Protein AF-A0A661EX88-F1 (afdb_monomer_lite)

Structure (mmCIF, N/CA/C/O backbone):
data_AF-A0A661EX88-F1
#
_entry.id   AF-A0A661EX88-F1
#
loop_
_atom_site.group_PDB
_atom_site.id
_atom_site.type_symbol
_atom_site.label_atom_id
_atom_site.label_alt_id
_atom_site.label_comp_id
_atom_site.label_asym_id
_atom_site.label_entity_id
_atom_site.label_seq_id
_atom_site.pdbx_PDB_ins_code
_atom_site.Cartn_x
_atom_site.Cartn_y
_atom_site.Cartn_z
_atom_site.occupancy
_atom_site.B_iso_or_equiv
_atom_site.auth_seq_id
_atom_site.auth_comp_id
_atom_site.auth_asym_id
_atom_site.auth_atom_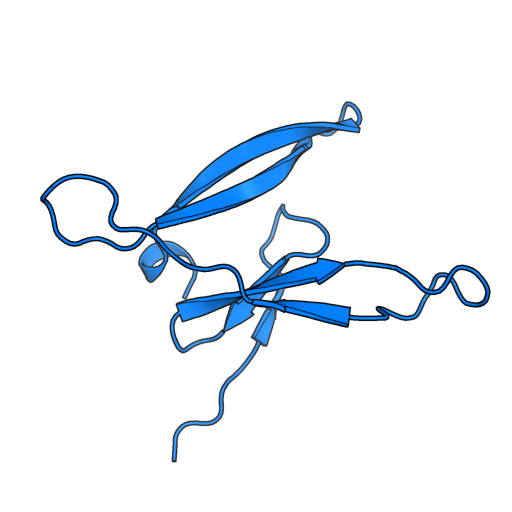id
_atom_site.pdbx_PDB_model_num
ATOM 1 N N . MET A 1 1 ? -15.976 -9.511 16.629 1.00 57.34 1 MET A N 1
ATOM 2 C CA . MET A 1 1 ? -14.604 -9.045 16.324 1.00 57.34 1 MET A CA 1
ATOM 3 C C . MET A 1 1 ? -14.432 -9.068 14.812 1.00 57.34 1 MET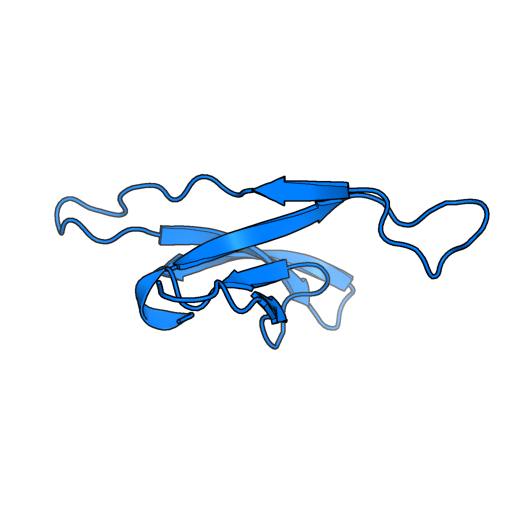 A C 1
ATOM 5 O O . MET A 1 1 ? -14.661 -10.116 14.222 1.00 57.34 1 MET A O 1
ATOM 9 N N . ALA A 1 2 ? -14.142 -7.935 14.168 1.00 73.25 2 ALA A N 1
ATOM 10 C CA . ALA A 1 2 ? -13.960 -7.895 12.715 1.00 73.25 2 ALA A CA 1
ATOM 11 C C . ALA A 1 2 ? -12.626 -8.562 12.344 1.00 73.25 2 ALA A C 1
ATOM 13 O O . ALA A 1 2 ? -11.584 -8.201 12.886 1.00 73.25 2 ALA A O 1
ATOM 14 N N . LYS A 1 3 ? -12.660 -9.557 11.452 1.00 82.69 3 LYS A N 1
ATOM 15 C CA . LYS A 1 3 ? -11.451 -10.208 10.934 1.00 82.69 3 LYS A CA 1
ATOM 16 C C . LYS A 1 3 ? -10.823 -9.303 9.876 1.00 82.69 3 LYS A C 1
ATOM 18 O O . LYS A 1 3 ? -11.520 -8.838 8.975 1.00 82.69 3 LYS A O 1
ATOM 23 N N . GLU A 1 4 ? -9.522 -9.060 9.987 1.00 87.00 4 GLU A N 1
ATOM 24 C CA . GLU A 1 4 ? -8.783 -8.298 8.984 1.00 87.00 4 GLU A CA 1
ATOM 25 C C . GLU A 1 4 ? -8.580 -9.161 7.727 1.00 87.00 4 GLU A C 1
ATOM 27 O O . GLU A 1 4 ? -8.008 -10.253 7.790 1.00 87.00 4 GLU A O 1
ATOM 32 N N . ILE A 1 5 ? -9.096 -8.693 6.590 1.00 89.38 5 ILE A N 1
ATOM 33 C CA . ILE A 1 5 ? -9.026 -9.371 5.292 1.00 89.38 5 ILE A CA 1
ATOM 34 C C . ILE A 1 5 ? -8.078 -8.584 4.404 1.00 89.38 5 ILE A C 1
ATOM 36 O O . ILE A 1 5 ? -8.363 -7.434 4.083 1.00 89.38 5 ILE A O 1
ATOM 40 N N . TRP A 1 6 ? -6.991 -9.223 3.981 1.00 89.62 6 TRP A N 1
ATOM 41 C CA . TRP A 1 6 ? -5.992 -8.649 3.085 1.00 89.62 6 TRP A CA 1
ATOM 42 C C . TRP A 1 6 ? -6.285 -9.031 1.633 1.00 89.62 6 TRP A C 1
ATOM 44 O O . TRP A 1 6 ? -6.544 -10.197 1.340 1.00 89.62 6 TRP A O 1
ATOM 54 N N . LYS A 1 7 ? -6.231 -8.049 0.733 1.00 89.06 7 LYS A N 1
ATOM 55 C CA . LYS A 1 7 ? -6.428 -8.204 -0.712 1.00 89.06 7 LYS A CA 1
ATOM 56 C C . LYS A 1 7 ? -5.279 -7.548 -1.469 1.00 89.06 7 LYS A C 1
ATOM 58 O O . LYS A 1 7 ? -4.776 -6.506 -1.050 1.00 89.06 7 LYS A O 1
ATOM 63 N N . ASP A 1 8 ? -4.883 -8.131 -2.592 1.00 88.94 8 ASP A N 1
ATOM 64 C CA . ASP A 1 8 ? -3.899 -7.533 -3.494 1.00 88.94 8 ASP A CA 1
ATOM 65 C C . ASP A 1 8 ? -4.465 -6.298 -4.201 1.00 88.94 8 ASP A C 1
ATOM 67 O O . ASP A 1 8 ? -5.617 -6.278 -4.643 1.00 88.94 8 ASP A O 1
ATOM 71 N N . ILE A 1 9 ? -3.647 -5.250 -4.314 1.00 86.88 9 ILE A N 1
ATOM 72 C CA . ILE A 1 9 ? -4.050 -4.010 -4.979 1.00 86.88 9 ILE A CA 1
ATOM 73 C C . ILE A 1 9 ? -3.820 -4.167 -6.484 1.00 86.88 9 ILE A C 1
ATOM 75 O O . ILE A 1 9 ? -2.685 -4.266 -6.953 1.00 86.88 9 ILE A O 1
ATOM 79 N N . LYS A 1 10 ? -4.904 -4.159 -7.268 1.00 82.44 10 LYS A N 1
ATOM 80 C CA . LYS A 1 10 ? -4.834 -4.290 -8.730 1.00 82.44 10 LYS A CA 1
ATOM 81 C C . LYS A 1 10 ? -3.920 -3.211 -9.328 1.00 82.44 10 LYS A C 1
ATOM 83 O O . LYS A 1 10 ? -4.100 -2.024 -9.067 1.00 82.44 10 LYS A O 1
ATOM 88 N N . GLY A 1 11 ? -2.950 -3.638 -10.135 1.00 80.50 11 GLY A N 1
ATOM 89 C CA . GLY A 1 11 ? -1.953 -2.765 -10.766 1.00 80.50 11 GLY A CA 1
ATOM 90 C C . GLY A 1 11 ? -0.668 -2.560 -9.955 1.00 80.50 11 GLY A C 1
ATOM 91 O O . GLY A 1 11 ? 0.323 -2.120 -10.524 1.00 80.50 11 GLY A O 1
ATOM 92 N N . TYR A 1 12 ? -0.624 -2.941 -8.674 1.00 83.88 12 TYR A N 1
ATOM 93 C CA . TYR A 1 12 ? 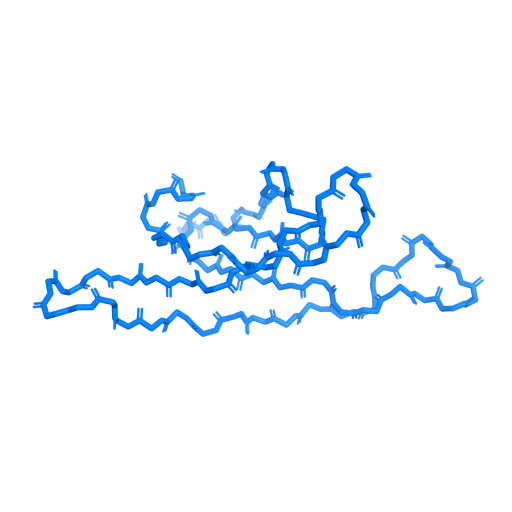0.566 -2.798 -7.831 1.00 83.88 12 TYR A CA 1
ATOM 94 C C . TYR A 1 12 ? 1.108 -4.171 -7.437 1.00 83.88 12 TYR A C 1
ATOM 96 O O . TYR A 1 12 ? 0.525 -4.882 -6.618 1.00 83.88 12 TYR A O 1
ATOM 104 N N . LYS A 1 13 ? 2.249 -4.562 -8.010 1.00 80.44 13 LYS A N 1
ATOM 105 C CA . LYS A 1 13 ? 2.896 -5.829 -7.654 1.00 80.44 13 LYS A CA 1
ATOM 106 C C . LYS A 1 13 ? 3.495 -5.735 -6.254 1.00 80.44 13 LYS A C 1
ATOM 108 O O . LYS A 1 13 ? 4.305 -4.856 -5.980 1.00 80.44 13 LYS A O 1
ATOM 113 N N . GLY A 1 14 ? 3.101 -6.665 -5.389 1.00 83.12 14 GLY A N 1
ATOM 114 C CA . GLY A 1 14 ? 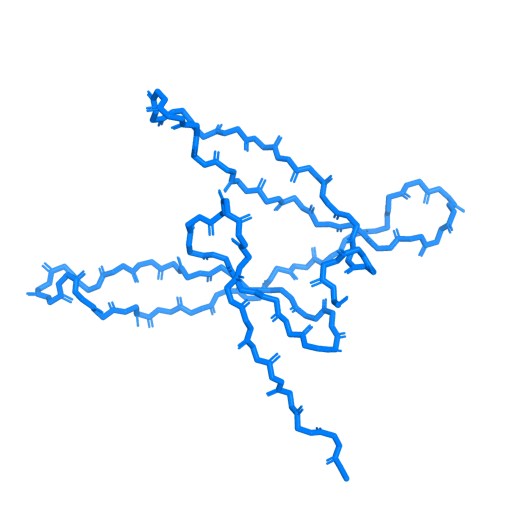3.641 -6.771 -4.037 1.00 83.12 14 GLY A CA 1
ATOM 115 C C . GLY A 1 14 ? 3.050 -5.788 -3.028 1.00 83.12 14 GLY A C 1
ATOM 116 O O . GLY A 1 14 ? 3.667 -5.539 -1.997 1.00 83.12 14 GLY A O 1
ATOM 117 N N . TYR A 1 15 ? 1.868 -5.227 -3.293 1.00 88.81 15 TYR A N 1
ATOM 118 C CA . TYR A 1 15 ? 1.147 -4.402 -2.326 1.00 88.81 15 TYR A CA 1
ATOM 119 C C . TYR A 1 15 ? -0.223 -4.993 -2.013 1.00 88.81 15 TYR A C 1
ATOM 121 O O . TYR A 1 15 ? -0.964 -5.393 -2.910 1.00 88.81 15 TYR A O 1
ATOM 129 N N . GLN A 1 16 ? -0.568 -4.998 -0.727 1.00 89.31 16 GLN A N 1
ATOM 130 C CA . GLN A 1 16 ? -1.846 -5.493 -0.230 1.00 89.31 16 GLN A CA 1
ATOM 131 C C . GLN A 1 16 ? -2.507 -4.467 0.682 1.00 89.31 16 GLN A C 1
ATOM 133 O O . GLN A 1 16 ? -1.830 -3.774 1.445 1.00 89.31 16 GLN A O 1
ATOM 138 N N . VAL A 1 17 ? -3.833 -4.405 0.618 1.00 90.62 17 VAL A N 1
ATOM 139 C CA . VAL A 1 17 ? -4.689 -3.559 1.451 1.00 90.62 17 VAL A CA 1
ATOM 140 C C . VAL A 1 17 ? -5.624 -4.428 2.280 1.00 90.62 17 VAL A C 1
ATOM 142 O O . VAL A 1 17 ? -6.131 -5.446 1.811 1.00 90.62 17 VAL A O 1
ATOM 145 N N . SER A 1 18 ? -5.823 -4.046 3.533 1.00 90.50 18 SER A N 1
ATOM 146 C CA . SER A 1 18 ? -6.799 -4.669 4.416 1.00 90.50 18 SER A CA 1
ATOM 147 C C . SER A 1 18 ? -8.144 -3.953 4.347 1.00 90.50 18 SER A C 1
ATOM 149 O O . SER A 1 18 ? -8.201 -2.745 4.118 1.00 90.50 18 SER A O 1
ATOM 151 N N . ASN A 1 19 ? -9.225 -4.659 4.670 1.00 88.38 19 ASN A N 1
ATOM 152 C CA . ASN A 1 19 ? -10.548 -4.056 4.872 1.00 88.38 19 ASN A CA 1
ATOM 153 C C . ASN A 1 19 ? -10.606 -2.999 6.001 1.00 88.38 19 ASN A C 1
ATOM 155 O O . ASN A 1 19 ? -11.632 -2.348 6.166 1.00 88.38 19 ASN A O 1
ATOM 159 N N . LEU A 1 20 ? -9.539 -2.840 6.793 1.00 86.94 20 LEU A N 1
ATOM 160 C CA . LEU A 1 20 ? -9.408 -1.820 7.838 1.00 86.94 20 LEU A CA 1
ATOM 161 C C . LEU A 1 20 ? -8.584 -0.601 7.385 1.00 86.94 20 LEU A C 1
ATOM 163 O O . LEU A 1 20 ? -8.342 0.307 8.175 1.00 86.94 20 LEU A O 1
ATOM 167 N N . GLY A 1 21 ? -8.129 -0.568 6.128 1.00 85.25 21 GLY A N 1
ATOM 168 C CA . GLY A 1 21 ? -7.306 0.522 5.597 1.00 85.25 21 GLY A CA 1
ATOM 169 C C . GLY A 1 21 ? -5.814 0.412 5.913 1.00 85.25 21 GLY A C 1
ATOM 170 O O . GLY A 1 21 ? -5.042 1.297 5.549 1.00 85.25 21 GLY A O 1
ATOM 171 N N . ASN A 1 22 ? -5.363 -0.679 6.531 1.00 88.50 22 ASN A N 1
ATOM 172 C CA . ASN A 1 22 ? -3.934 -0.971 6.641 1.00 88.50 22 ASN A CA 1
ATOM 173 C C . ASN A 1 22 ? -3.385 -1.419 5.286 1.00 88.50 22 ASN A C 1
ATOM 175 O O . ASN A 1 22 ? -4.017 -2.220 4.599 1.00 88.50 22 ASN A O 1
ATOM 179 N N . ILE A 1 23 ? -2.202 -0.932 4.913 1.00 89.75 23 ILE A N 1
ATOM 180 C CA . ILE A 1 23 ? -1.527 -1.287 3.661 1.00 89.75 23 ILE A CA 1
ATOM 181 C C . ILE A 1 23 ? -0.150 -1.859 3.990 1.00 89.75 23 ILE A C 1
ATOM 183 O O . ILE A 1 23 ? 0.545 -1.354 4.874 1.00 89.75 23 ILE A O 1
ATOM 187 N N . ARG A 1 24 ? 0.270 -2.900 3.271 1.00 90.44 24 ARG A N 1
ATOM 188 C CA . ARG A 1 24 ? 1.592 -3.519 3.430 1.00 90.44 24 ARG A CA 1
ATOM 189 C C . ARG A 1 24 ? 2.253 -3.793 2.083 1.00 90.44 24 ARG A C 1
ATOM 191 O O . ARG A 1 24 ? 1.566 -4.133 1.122 1.00 90.44 24 ARG A O 1
ATOM 198 N N . SER A 1 25 ? 3.577 -3.665 2.027 1.00 88.56 25 SER A N 1
ATOM 199 C CA . SER A 1 25 ? 4.394 -4.100 0.892 1.00 88.56 25 SER A CA 1
ATOM 200 C C . SER A 1 25 ? 5.057 -5.439 1.195 1.00 88.56 25 SER A C 1
ATOM 202 O O . SER A 1 25 ? 5.572 -5.641 2.292 1.00 88.56 25 SER A O 1
ATOM 204 N N . SER A 1 26 ? 5.080 -6.357 0.238 1.00 83.94 26 SER A N 1
ATOM 205 C CA . SER A 1 26 ? 5.904 -7.561 0.297 1.00 83.94 26 SER A CA 1
ATOM 206 C C . SER A 1 26 ? 7.338 -7.195 -0.080 1.00 83.94 26 SER A C 1
ATOM 208 O O . SER A 1 26 ? 7.613 -6.891 -1.242 1.00 83.94 26 SER A O 1
ATOM 210 N N . ASN A 1 27 ? 8.252 -7.216 0.887 1.00 70.25 27 ASN A N 1
ATOM 211 C CA . ASN A 1 27 ? 9.672 -7.002 0.634 1.00 70.25 27 ASN A CA 1
ATOM 212 C C . ASN A 1 27 ? 10.393 -8.348 0.682 1.00 70.25 27 ASN A C 1
ATOM 214 O O . ASN A 1 27 ? 10.454 -9.001 1.726 1.00 70.25 27 ASN A O 1
ATOM 218 N N . GLY A 1 28 ? 10.972 -8.729 -0.453 1.00 62.94 28 GLY A N 1
ATOM 219 C CA . GLY A 1 28 ? 11.784 -9.931 -0.580 1.00 62.94 28 GLY A CA 1
ATOM 220 C C . GLY A 1 28 ? 10.972 -11.141 -1.023 1.00 62.94 28 GLY A C 1
ATOM 221 O O . GLY A 1 28 ? 10.050 -11.585 -0.340 1.00 62.94 28 GLY A O 1
ATOM 222 N N . VAL A 1 29 ? 11.358 -11.678 -2.174 1.00 62.28 29 VAL A N 1
ATOM 223 C CA . VAL A 1 29 ? 11.110 -13.071 -2.541 1.00 62.28 29 VAL A CA 1
ATOM 224 C C . VAL A 1 29 ? 12.332 -13.874 -2.129 1.00 62.28 29 VAL A C 1
ATOM 226 O O . VAL A 1 29 ? 13.460 -13.412 -2.305 1.00 62.28 29 VAL A O 1
ATOM 229 N N . ASP A 1 30 ? 12.104 -15.043 -1.543 1.00 59.53 30 ASP A N 1
ATOM 230 C CA . ASP A 1 30 ? 13.169 -15.951 -1.144 1.00 59.53 30 ASP A CA 1
ATOM 231 C C . ASP A 1 30 ? 14.036 -16.294 -2.362 1.00 59.53 30 ASP A C 1
ATOM 233 O O . ASP A 1 30 ? 13.534 -16.705 -3.410 1.00 59.53 30 ASP A O 1
ATOM 237 N N . GLN A 1 31 ? 15.343 -16.035 -2.259 1.00 57.25 31 GLN A N 1
ATOM 238 C CA . GLN A 1 31 ? 16.260 -16.166 -3.392 1.00 57.25 31 GLN A CA 1
ATOM 239 C C . GLN A 1 31 ? 16.461 -17.640 -3.782 1.00 57.25 31 GLN A C 1
ATOM 241 O O . GLN A 1 31 ? 16.726 -17.924 -4.951 1.00 57.25 31 GLN A O 1
ATOM 246 N N . ALA A 1 32 ? 16.277 -18.564 -2.829 1.00 66.12 32 ALA A N 1
ATOM 247 C CA . ALA A 1 32 ? 16.330 -20.005 -3.055 1.00 66.12 32 ALA A CA 1
ATOM 248 C C . ALA A 1 32 ? 14.996 -20.546 -3.590 1.00 66.12 32 ALA A C 1
ATOM 250 O O . ALA A 1 32 ? 14.978 -21.458 -4.414 1.00 66.12 32 ALA A O 1
ATOM 251 N N . ASN A 1 33 ? 13.876 -19.960 -3.168 1.00 60.41 33 ASN A N 1
ATOM 252 C CA . ASN A 1 33 ? 12.540 -20.381 -3.556 1.00 60.41 33 ASN A CA 1
ATOM 253 C C . ASN A 1 33 ? 11.712 -19.157 -3.967 1.00 60.41 33 ASN A C 1
ATOM 255 O O . ASN A 1 33 ? 10.896 -18.661 -3.187 1.00 60.41 33 ASN A O 1
ATOM 259 N N . ARG A 1 34 ? 11.928 -18.684 -5.212 1.00 61.91 34 ARG A N 1
ATOM 260 C CA . ARG A 1 34 ? 11.365 -17.466 -5.863 1.00 61.91 34 ARG A CA 1
ATOM 261 C C . ARG A 1 34 ? 9.834 -17.299 -5.773 1.00 61.91 34 ARG A C 1
ATOM 263 O O . ARG A 1 34 ? 9.277 -16.343 -6.303 1.00 61.91 34 ARG A O 1
ATOM 270 N N . SER A 1 35 ? 9.157 -18.230 -5.121 1.00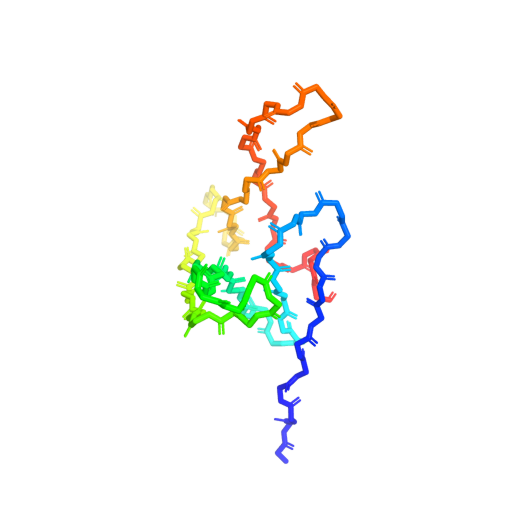 64.06 35 SER A N 1
ATOM 271 C CA . SER A 1 35 ? 7.726 -18.307 -4.871 1.00 64.06 35 SER A CA 1
ATOM 272 C C . SER A 1 35 ? 7.312 -17.810 -3.478 1.00 64.06 35 SER A C 1
ATOM 274 O O . SER A 1 35 ? 6.122 -17.595 -3.258 1.00 64.06 35 SER A O 1
ATOM 276 N N . LYS A 1 36 ? 8.239 -17.640 -2.519 1.00 66.00 36 LYS A N 1
ATOM 277 C CA . LYS A 1 36 ? 7.890 -17.324 -1.122 1.00 66.00 36 LYS A CA 1
ATOM 278 C C . LYS A 1 36 ? 8.225 -15.877 -0.763 1.00 66.00 36 LYS A C 1
ATOM 280 O O . LYS A 1 36 ? 9.374 -15.459 -0.846 1.00 66.00 36 LYS A O 1
ATOM 285 N N . ILE A 1 37 ? 7.215 -15.115 -0.344 1.00 71.00 37 ILE A N 1
ATOM 286 C CA . ILE A 1 37 ? 7.398 -13.769 0.214 1.00 71.00 37 ILE A CA 1
ATOM 287 C C . ILE A 1 37 ? 8.036 -13.912 1.599 1.00 71.00 37 ILE A C 1
ATOM 289 O O . ILE A 1 37 ? 7.471 -14.577 2.468 1.00 71.00 37 ILE A O 1
ATOM 293 N N . ILE A 1 38 ? 9.200 -13.293 1.800 1.00 70.44 38 ILE A N 1
ATOM 294 C CA . ILE A 1 38 ? 9.966 -13.387 3.051 1.00 70.44 38 ILE A CA 1
ATOM 295 C C . ILE A 1 38 ? 9.353 -12.493 4.129 1.00 70.44 38 ILE A C 1
ATOM 297 O O . ILE A 1 38 ? 9.302 -12.866 5.299 1.00 70.44 38 ILE A O 1
ATOM 301 N N . SER A 1 39 ? 8.898 -11.295 3.753 1.00 78.31 39 SER A N 1
ATOM 302 C CA . SER A 1 39 ? 8.414 -10.323 4.729 1.00 78.31 39 SER A CA 1
ATOM 303 C C . SER A 1 39 ? 7.369 -9.375 4.160 1.00 78.31 39 SER A C 1
ATOM 305 O O . SER A 1 39 ? 7.381 -9.031 2.975 1.00 78.31 39 SER A O 1
ATOM 307 N N . TYR A 1 40 ? 6.487 -8.911 5.043 1.00 84.31 40 TYR A N 1
ATOM 308 C CA . TYR A 1 40 ? 5.581 -7.807 4.769 1.00 84.31 40 TYR A CA 1
ATOM 309 C C . TYR A 1 40 ? 5.970 -6.608 5.626 1.00 84.31 40 TYR A C 1
ATOM 311 O O . TYR A 1 40 ? 6.147 -6.727 6.837 1.00 84.31 40 TYR A O 1
ATOM 319 N N . LYS A 1 41 ? 6.059 -5.437 5.006 1.00 87.06 41 LYS A N 1
ATOM 320 C CA . LYS A 1 41 ? 6.302 -4.162 5.669 1.00 87.06 41 LYS A CA 1
ATOM 321 C C . LYS A 1 41 ? 5.018 -3.348 5.655 1.00 87.06 41 LYS A C 1
ATOM 323 O O . LYS A 1 41 ? 4.538 -2.969 4.591 1.00 87.06 41 LYS A O 1
ATOM 328 N N . ALA A 1 42 ? 4.470 -3.059 6.831 1.00 87.75 42 ALA A N 1
ATOM 329 C CA . ALA A 1 42 ? 3.352 -2.131 6.949 1.00 87.75 42 ALA A CA 1
ATOM 330 C C . ALA A 1 42 ? 3.788 -0.728 6.492 1.00 87.75 42 ALA A C 1
ATOM 332 O O . ALA A 1 42 ? 4.816 -0.204 6.934 1.00 87.75 42 ALA A O 1
ATOM 333 N N . LEU A 1 43 ? 3.017 -0.125 5.590 1.00 87.25 43 LEU A N 1
ATOM 334 C CA . LEU A 1 43 ? 3.231 1.242 5.132 1.00 87.25 43 LEU A CA 1
ATOM 335 C C . LEU A 1 43 ? 2.532 2.198 6.091 1.00 87.25 43 LEU A C 1
ATOM 337 O O . LEU A 1 43 ? 1.376 1.993 6.451 1.00 87.25 43 LEU A O 1
ATOM 341 N N . LYS A 1 44 ? 3.238 3.255 6.498 1.00 86.00 44 LYS A N 1
ATOM 342 C CA . LYS A 1 44 ? 2.661 4.303 7.339 1.00 86.00 44 LYS A CA 1
ATOM 343 C C . LYS A 1 44 ? 1.900 5.284 6.443 1.00 86.00 44 LYS A C 1
ATOM 345 O O . LYS A 1 44 ? 2.550 5.966 5.647 1.00 86.00 44 LYS A O 1
ATOM 350 N N . PRO A 1 45 ? 0.563 5.368 6.538 1.00 86.06 45 PRO A N 1
ATOM 351 C CA . PRO A 1 45 ? -0.165 6.413 5.846 1.00 86.06 45 PRO A CA 1
ATOM 352 C C . PRO A 1 45 ? 0.191 7.774 6.448 1.00 86.06 45 PRO A C 1
ATOM 354 O O . PRO A 1 45 ? 0.456 7.900 7.645 1.00 86.06 45 PRO A O 1
ATOM 357 N N . TYR A 1 46 ? 0.176 8.804 5.615 1.00 86.44 46 TYR A N 1
ATOM 358 C CA . TYR A 1 46 ? 0.407 10.182 6.024 1.00 86.44 46 TYR A CA 1
ATOM 359 C C . TYR A 1 46 ? -0.812 11.037 5.688 1.00 86.44 46 TYR A C 1
ATOM 361 O O . TYR A 1 46 ? -1.597 10.722 4.793 1.00 86.44 46 TYR A O 1
ATOM 369 N N . LYS A 1 47 ? -1.000 12.133 6.423 1.00 83.88 47 LYS A N 1
ATOM 370 C CA . LYS A 1 47 ? -2.087 13.075 6.143 1.00 83.88 47 LYS A CA 1
ATOM 371 C C . LYS A 1 47 ? -1.721 13.879 4.900 1.00 83.88 47 LYS A C 1
ATOM 373 O O . LYS A 1 47 ? -0.731 14.610 4.910 1.00 83.88 47 LYS A O 1
ATOM 378 N N . ARG A 1 48 ? -2.500 13.737 3.828 1.00 74.62 48 ARG A N 1
ATOM 379 C CA . ARG A 1 48 ? -2.293 14.497 2.591 1.00 74.62 48 ARG A CA 1
ATOM 380 C C . ARG A 1 48 ? -3.234 15.694 2.580 1.00 74.62 48 ARG A C 1
ATOM 382 O O . ARG A 1 48 ? -4.449 15.526 2.508 1.00 74.62 48 ARG A O 1
ATOM 389 N N . ASN A 1 49 ? -2.645 16.890 2.609 1.00 69.88 49 ASN A N 1
ATOM 390 C CA . ASN A 1 49 ? -3.313 18.183 2.792 1.00 69.88 49 ASN A CA 1
ATOM 391 C C . ASN A 1 49 ? -4.084 18.314 4.120 1.00 69.88 49 ASN A C 1
ATOM 393 O O . ASN A 1 49 ? -4.433 17.336 4.778 1.00 69.88 49 ASN A O 1
ATOM 397 N N . GLY A 1 50 ? -4.408 19.555 4.499 1.00 72.38 50 GLY A N 1
ATOM 398 C CA . GLY A 1 50 ? -5.166 19.892 5.715 1.00 72.38 50 GLY A CA 1
ATOM 399 C C . GLY A 1 50 ? -6.617 19.383 5.761 1.00 72.38 50 GLY A C 1
ATOM 400 O O . GLY A 1 50 ? -7.370 19.788 6.634 1.00 72.38 50 GLY A O 1
ATOM 401 N N . LYS A 1 51 ? -7.024 18.500 4.838 1.00 71.75 51 LYS A N 1
ATOM 402 C CA . LYS A 1 51 ? -8.384 17.943 4.732 1.00 71.75 51 LYS A CA 1
ATOM 403 C C . LYS A 1 51 ? -8.591 16.651 5.541 1.00 71.75 51 LYS A C 1
ATOM 405 O O . LYS A 1 51 ? -9.644 16.039 5.441 1.00 71.75 51 LYS A O 1
ATOM 410 N N . GLY A 1 52 ? -7.591 16.207 6.307 1.00 80.94 52 GLY A N 1
ATOM 411 C CA . GLY A 1 52 ? -7.707 15.061 7.222 1.00 80.94 52 GLY A CA 1
ATOM 412 C C . GLY A 1 52 ? -7.616 13.672 6.575 1.00 80.94 52 GLY A C 1
ATOM 413 O O . GLY A 1 52 ? -7.557 12.678 7.294 1.00 80.94 52 GLY A O 1
ATOM 414 N N . TYR A 1 53 ? -7.539 13.579 5.245 1.00 83.88 53 TYR A N 1
ATOM 415 C CA . TYR A 1 53 ? -7.451 12.297 4.548 1.00 83.88 53 TYR A CA 1
ATOM 416 C C . TYR A 1 53 ? -6.066 11.661 4.667 1.00 83.88 53 TYR A C 1
ATOM 418 O O . TYR A 1 53 ? -5.032 12.291 4.423 1.00 83.88 53 TYR A O 1
ATOM 426 N N . MET A 1 54 ? -6.065 10.369 4.980 1.00 86.19 54 MET A N 1
ATOM 427 C CA . MET A 1 54 ? -4.873 9.535 4.944 1.00 86.19 54 MET A CA 1
ATOM 428 C C . MET A 1 54 ? -4.567 9.112 3.506 1.00 86.19 54 MET A C 1
ATOM 430 O O . MET A 1 54 ? -5.441 8.618 2.786 1.00 86.19 54 MET A O 1
ATOM 434 N N . ALA A 1 55 ? -3.317 9.293 3.097 1.00 88.31 55 ALA A N 1
ATOM 435 C CA . ALA A 1 55 ? -2.783 8.829 1.830 1.00 88.31 55 ALA A CA 1
ATOM 436 C C . ALA A 1 55 ? -1.541 7.965 2.046 1.00 88.31 55 ALA A C 1
ATOM 438 O O . ALA A 1 55 ? -0.862 8.055 3.068 1.00 88.31 55 ALA A O 1
ATOM 439 N N . VAL A 1 56 ? -1.254 7.125 1.061 1.00 89.12 56 VAL A N 1
ATOM 440 C CA . VAL A 1 56 ? -0.064 6.286 0.992 1.00 89.12 56 VAL A CA 1
ATOM 441 C C . VAL A 1 56 ? 0.589 6.469 -0.370 1.00 89.12 56 VAL A C 1
ATOM 443 O O . VAL A 1 56 ? -0.091 6.630 -1.386 1.00 89.12 56 VAL A O 1
ATOM 446 N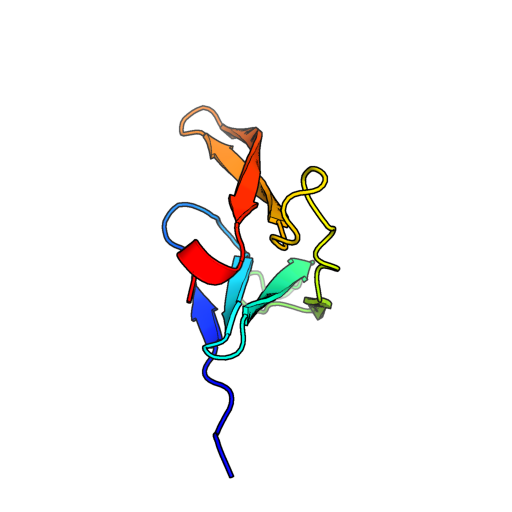 N . ASP A 1 57 ? 1.914 6.435 -0.391 1.00 87.75 57 ASP A N 1
ATOM 447 C CA . ASP A 1 57 ? 2.674 6.355 -1.629 1.00 87.75 57 ASP A CA 1
ATOM 448 C C . ASP A 1 57 ? 2.921 4.895 -1.984 1.00 87.75 57 ASP A C 1
ATOM 450 O O . ASP A 1 57 ? 3.554 4.153 -1.231 1.00 87.75 57 ASP A O 1
ATOM 454 N N . LEU A 1 58 ? 2.413 4.492 -3.141 1.00 87.31 58 LEU A N 1
ATOM 455 C CA . LEU A 1 58 ? 2.602 3.163 -3.699 1.00 87.31 58 LEU A CA 1
ATOM 456 C C . LEU A 1 58 ? 3.475 3.268 -4.941 1.00 87.31 58 LEU A C 1
ATOM 458 O O . LEU A 1 58 ? 3.346 4.212 -5.721 1.00 87.31 58 LEU A O 1
ATOM 462 N N . TRP A 1 59 ? 4.343 2.287 -5.143 1.00 86.00 59 TRP A N 1
ATOM 463 C CA . TRP A 1 59 ? 5.159 2.204 -6.346 1.00 86.00 59 TRP A CA 1
ATOM 464 C C . TRP A 1 59 ? 4.499 1.237 -7.319 1.00 86.00 59 TRP A C 1
ATOM 466 O O . TRP A 1 59 ? 4.333 0.056 -7.025 1.00 86.00 59 TRP A O 1
ATOM 476 N N . MET A 1 60 ? 4.072 1.761 -8.462 1.00 83.44 60 MET A N 1
ATOM 477 C CA . MET A 1 60 ? 3.525 0.975 -9.558 1.00 83.44 60 MET A CA 1
ATOM 478 C C . MET A 1 60 ? 4.648 0.658 -10.537 1.00 83.44 60 MET A C 1
ATOM 480 O O . MET A 1 60 ? 5.434 1.541 -10.864 1.00 83.44 60 MET A O 1
ATOM 484 N N . THR A 1 61 ? 4.726 -0.576 -11.023 1.00 80.44 61 THR A N 1
ATOM 485 C CA . THR A 1 61 ? 5.604 -0.897 -12.152 1.00 80.44 61 THR A CA 1
ATOM 486 C C . THR A 1 61 ? 4.812 -0.696 -13.433 1.00 80.44 61 THR A C 1
ATOM 488 O O . THR A 1 61 ? 3.797 -1.359 -13.636 1.00 80.44 61 THR A O 1
ATOM 491 N N . ASP A 1 62 ? 5.259 0.239 -14.261 1.00 80.31 62 ASP A N 1
ATOM 492 C CA . ASP A 1 62 ? 4.710 0.470 -15.592 1.00 80.31 62 ASP A CA 1
ATOM 493 C C . ASP A 1 62 ? 5.019 -0.714 -16.526 1.00 80.31 62 ASP A C 1
ATOM 495 O O . ASP A 1 62 ? 5.936 -1.498 -16.264 1.00 80.31 62 ASP A O 1
ATOM 499 N N . GLU A 1 63 ? 4.299 -0.832 -17.643 1.00 78.44 63 GLU A N 1
ATOM 500 C CA . GLU A 1 63 ? 4.530 -1.877 -18.655 1.00 78.44 63 GLU A CA 1
ATOM 501 C C . GLU A 1 63 ? 5.969 -1.853 -19.196 1.00 78.44 63 GLU A C 1
ATOM 503 O O . GLU A 1 63 ? 6.521 -2.890 -19.561 1.00 78.44 63 GLU A O 1
ATOM 508 N N . LYS A 1 64 ? 6.620 -0.682 -19.164 1.00 78.12 64 LYS A N 1
ATOM 509 C CA . LYS A 1 64 ? 8.026 -0.489 -19.553 1.00 78.12 64 LYS A CA 1
ATOM 510 C C . LYS A 1 64 ? 9.044 -0.881 -18.471 1.00 78.12 64 LYS A C 1
ATOM 512 O O . LYS A 1 64 ? 10.236 -0.655 -18.652 1.00 78.12 64 LYS A O 1
ATOM 517 N N . GLY A 1 65 ? 8.597 -1.416 -17.332 1.00 75.56 65 GLY A N 1
ATOM 518 C CA . GLY A 1 65 ? 9.458 -1.807 -16.208 1.00 75.56 65 GLY A CA 1
ATOM 519 C C . GLY A 1 65 ? 9.890 -0.653 -15.297 1.00 75.56 65 GLY A C 1
ATOM 520 O O . GLY A 1 65 ? 10.653 -0.867 -14.357 1.00 75.56 65 GLY A O 1
ATOM 521 N N . ASN A 1 66 ? 9.391 0.564 -15.529 1.00 80.75 66 ASN A N 1
ATOM 522 C CA . ASN A 1 66 ? 9.717 1.728 -14.708 1.00 80.75 66 ASN A CA 1
ATOM 523 C C . ASN A 1 66 ? 8.865 1.763 -13.436 1.00 80.75 66 ASN A C 1
ATOM 525 O O . ASN A 1 66 ? 7.650 1.572 -13.488 1.00 80.75 66 ASN A O 1
ATOM 529 N N . ALA A 1 67 ? 9.487 2.048 -12.293 1.00 81.81 67 ALA A N 1
ATOM 530 C CA . ALA A 1 67 ? 8.774 2.240 -11.036 1.00 81.81 67 ALA A CA 1
ATOM 531 C C . ALA A 1 67 ? 8.251 3.684 -10.942 1.00 81.81 67 ALA A C 1
ATOM 533 O O . ALA A 1 67 ? 9.018 4.628 -10.765 1.00 81.81 67 ALA A O 1
ATOM 534 N N . VAL A 1 68 ? 6.936 3.856 -11.042 1.00 85.88 68 VAL A N 1
ATOM 535 C CA . VAL A 1 68 ? 6.251 5.145 -10.934 1.00 85.88 68 VAL A CA 1
ATOM 536 C C . VAL A 1 68 ? 5.618 5.264 -9.552 1.00 85.88 68 VAL A C 1
ATOM 538 O O . VAL A 1 68 ? 4.814 4.424 -9.140 1.00 85.88 68 VAL A O 1
ATOM 541 N N . ARG A 1 69 ? 5.956 6.330 -8.821 1.00 84.69 69 ARG A N 1
ATOM 542 C CA . ARG A 1 69 ? 5.312 6.648 -7.542 1.00 84.69 69 ARG A CA 1
ATOM 543 C C . ARG A 1 69 ? 3.900 7.168 -7.795 1.00 84.69 69 ARG A C 1
ATOM 545 O O . ARG A 1 69 ? 3.707 8.127 -8.536 1.00 84.69 69 ARG A O 1
ATOM 552 N N . ASN A 1 70 ? 2.921 6.572 -7.130 1.00 87.25 70 ASN A N 1
ATOM 553 C CA . ASN A 1 70 ? 1.526 6.967 -7.207 1.00 87.25 70 ASN A CA 1
ATOM 554 C C . ASN A 1 70 ? 0.937 7.083 -5.798 1.00 87.25 70 ASN A C 1
ATOM 556 O O . ASN A 1 70 ? 0.931 6.124 -5.025 1.00 87.25 70 ASN A O 1
ATOM 560 N N . THR A 1 71 ? 0.436 8.268 -5.465 1.00 87.06 71 THR A N 1
ATOM 561 C CA . THR A 1 71 ? -0.180 8.528 -4.166 1.00 87.06 71 THR A CA 1
ATOM 562 C C . THR A 1 71 ? -1.666 8.185 -4.209 1.00 87.06 71 THR A C 1
ATOM 564 O O . THR A 1 71 ? -2.442 8.835 -4.915 1.00 87.06 71 THR A O 1
ATOM 567 N N . LYS A 1 72 ? -2.087 7.212 -3.399 1.00 86.94 72 LYS A N 1
ATOM 568 C CA . LYS A 1 72 ? -3.490 6.797 -3.268 1.00 86.94 72 LYS A CA 1
ATOM 569 C C . LYS A 1 72 ? -4.030 7.142 -1.890 1.00 86.94 72 LYS A C 1
ATOM 571 O O . LYS A 1 72 ? -3.310 7.089 -0.896 1.00 86.94 72 LYS A O 1
ATOM 576 N N . PHE A 1 73 ? -5.304 7.512 -1.824 1.00 86.81 73 PHE A N 1
ATOM 577 C CA . PHE A 1 73 ? -5.959 7.732 -0.542 1.00 86.81 73 PHE A CA 1
ATOM 578 C C . PHE A 1 73 ? -6.405 6.399 0.050 1.00 86.81 73 PHE A C 1
ATOM 580 O O . PHE A 1 73 ? -6.986 5.576 -0.654 1.00 86.81 73 PHE A O 1
ATOM 587 N N . VAL A 1 74 ? -6.182 6.204 1.348 1.00 85.88 74 VAL A N 1
ATOM 588 C CA . VAL A 1 74 ? -6.470 4.932 2.030 1.00 85.88 74 VAL A CA 1
ATOM 589 C C . VAL A 1 74 ? -7.943 4.541 1.881 1.00 85.88 74 VAL A C 1
ATOM 591 O O . VAL A 1 74 ? -8.239 3.416 1.503 1.00 85.88 74 VAL A O 1
ATOM 594 N N . HIS A 1 75 ? -8.858 5.497 2.063 1.00 82.75 75 HIS A N 1
ATOM 595 C CA . HIS A 1 75 ? -10.304 5.271 1.938 1.00 82.75 75 HIS A CA 1
ATOM 596 C C . HIS A 1 75 ? -10.766 4.845 0.532 1.00 82.75 75 HIS A C 1
ATOM 598 O O . HIS A 1 75 ? -11.874 4.350 0.396 1.00 82.75 75 HIS A O 1
ATOM 604 N N . THR A 1 76 ? -9.946 5.041 -0.509 1.00 84.50 76 THR A N 1
ATOM 605 C CA . THR A 1 76 ? -10.274 4.624 -1.889 1.00 84.50 76 THR A CA 1
ATOM 606 C C . THR A 1 76 ? -9.808 3.207 -2.222 1.00 84.50 76 THR A C 1
ATOM 608 O O . THR A 1 76 ? -10.123 2.703 -3.295 1.00 84.50 76 THR A O 1
ATOM 611 N N . LEU A 1 77 ? -9.010 2.592 -1.343 1.00 80.62 77 LEU A N 1
ATOM 612 C CA . LEU A 1 77 ? -8.430 1.261 -1.544 1.00 80.62 77 LEU A CA 1
ATOM 613 C C . LEU A 1 77 ? -9.164 0.157 -0.762 1.00 80.62 77 LEU A C 1
ATOM 615 O O . LEU A 1 77 ? -8.870 -1.015 -0.985 1.00 80.62 77 LEU A O 1
ATOM 619 N N . VAL A 1 78 ? -10.061 0.528 0.159 1.00 79.75 78 VAL A N 1
ATOM 620 C CA . VAL A 1 78 ? -10.824 -0.379 1.037 1.00 79.75 78 VAL A CA 1
ATOM 621 C C . VAL A 1 78 ? -12.166 -0.741 0.419 1.00 79.75 78 VAL A C 1
ATOM 623 O O . VAL A 1 78 ? -12.802 0.173 -0.147 1.00 79.75 78 VAL A O 1
#

Secondary structure (DSSP, 8-state):
-PPP-EEE-TT-TTEEEETTS-EEEEEEE-SSSTT-EEEEEEE--EE-STT--EEEEEEEEPTTS-EEEEEEEGGGT-

Foldseek 3Di:
DDDWDWDDFPQAPQWIATPVLWIWGQDDQDPVHNPDRPDIHTFDWDQDPPPRWTKTWGWGQDPVRDTDTDIDTSVVRD

Sequence (78 aa):
MAKEIWKDIKGYKGYQVSNLGNIRSSNGVDQANRSKIISYKALKPYKRNGKGYMAVDLWMTDEKGNAVRNTKFVHTLV

pLDDT: mean 80.82, std 9.01, range [57.25, 90.62]

Radius of gyration: 13.77 Å; chains: 1; bounding box: 31×40×36 Å